Protein AF-A0A383CJ79-F1 (afdb_monomer_lite)

Radius of gyration: 27.08 Å; chains: 1; bounding box: 38×23×111 Å

pLDDT: mean 83.13, std 20.17, range [31.12, 98.5]

Sequence (147 aa):
MISIKNKIISYIFSGAFFFSPLPAVQDSFESDIQQLAIFEGALREMFEEMISLHQNTSRLNKKYISNIENDQIENLLFRFLILRQSLWEVIGKYRDYNTLTDDPEANMKAFVIGYYAALTLYKASGNLITINMRDDQLVDKLNESYF

Structure (mmCIF, N/CA/C/O backbone):
data_AF-A0A383CJ79-F1
#
_entry.id   AF-A0A383CJ79-F1
#
loop_
_atom_site.group_PDB
_atom_site.id
_atom_site.type_symbol
_atom_site.label_atom_id
_atom_site.label_alt_id
_atom_site.label_comp_id
_atom_site.label_asym_id
_atom_site.label_entity_id
_atom_site.label_seq_id
_atom_site.pdbx_PDB_ins_code
_atom_site.Cartn_x
_atom_site.Cartn_y
_atom_site.Cartn_z
_atom_site.occupancy
_atom_site.B_iso_or_equiv
_atom_site.auth_seq_id
_atom_site.auth_comp_id
_atom_site.auth_asym_id
_atom_site.auth_atom_id
_atom_site.pdbx_PDB_model_num
ATOM 1 N N . MET A 1 1 ? 8.113 -5.858 -82.729 1.00 34.94 1 MET A N 1
ATOM 2 C CA . MET A 1 1 ? 9.225 -6.790 -82.461 1.00 34.94 1 MET A CA 1
ATOM 3 C C . MET A 1 1 ? 10.036 -6.217 -81.296 1.00 34.94 1 MET A C 1
ATOM 5 O O . MET A 1 1 ? 10.685 -5.210 -81.508 1.00 34.94 1 MET A O 1
ATOM 9 N N . ILE A 1 2 ? 9.890 -6.811 -80.095 1.00 33.50 2 ILE A N 1
ATOM 10 C CA . ILE A 1 2 ? 10.800 -6.800 -78.913 1.00 33.50 2 ILE A CA 1
ATOM 11 C C . ILE A 1 2 ? 11.126 -5.402 -78.314 1.00 33.50 2 ILE A C 1
ATOM 13 O O . ILE A 1 2 ? 11.865 -4.631 -78.900 1.00 33.50 2 ILE A O 1
ATOM 17 N N . SER A 1 3 ? 10.489 -4.948 -77.225 1.00 31.12 3 SER A N 1
ATOM 18 C CA . SER A 1 3 ? 10.633 -5.344 -75.801 1.00 31.12 3 SER A CA 1
ATOM 19 C C . SER A 1 3 ? 11.831 -4.716 -75.056 1.00 31.12 3 SER A C 1
ATOM 21 O O . SER A 1 3 ? 12.972 -5.091 -75.287 1.00 31.12 3 SER A O 1
ATOM 23 N N . ILE A 1 4 ? 11.485 -3.846 -74.091 1.00 44.03 4 ILE A N 1
ATOM 24 C CA . ILE A 1 4 ? 12.042 -3.659 -72.731 1.00 44.03 4 ILE A CA 1
ATOM 25 C C . ILE A 1 4 ? 13.558 -3.425 -72.592 1.00 44.03 4 ILE A C 1
ATOM 27 O O . ILE A 1 4 ? 14.355 -4.342 -72.764 1.00 44.03 4 ILE A O 1
ATOM 31 N N . LYS A 1 5 ? 13.928 -2.267 -72.018 1.00 38.59 5 LYS A N 1
ATOM 32 C CA . LYS A 1 5 ? 14.855 -2.247 -70.870 1.00 38.59 5 LYS A CA 1
ATOM 33 C C . LYS A 1 5 ? 14.714 -0.997 -69.991 1.00 38.59 5 LYS A C 1
ATOM 35 O O . LYS A 1 5 ? 15.116 0.105 -70.343 1.00 38.59 5 LYS A O 1
ATOM 40 N N . ASN A 1 6 ? 14.143 -1.260 -68.820 1.00 43.53 6 ASN A N 1
ATOM 41 C CA . ASN A 1 6 ? 14.165 -0.510 -67.571 1.00 43.53 6 ASN A CA 1
ATOM 42 C C . ASN A 1 6 ? 15.472 0.245 -67.285 1.00 43.53 6 ASN A C 1
ATOM 44 O O . ASN A 1 6 ? 16.559 -0.323 -67.392 1.00 43.53 6 ASN A O 1
ATOM 48 N N . LYS A 1 7 ? 15.333 1.443 -66.709 1.00 37.94 7 LYS A N 1
ATOM 49 C CA . LYS A 1 7 ? 16.224 1.935 -65.648 1.00 37.94 7 LYS A CA 1
ATOM 50 C C . LYS A 1 7 ? 15.436 2.860 -64.715 1.00 37.94 7 LYS A C 1
ATOM 52 O O . LYS A 1 7 ? 15.478 4.078 -64.827 1.00 37.94 7 LYS A O 1
ATOM 57 N N . ILE A 1 8 ? 14.671 2.244 -63.813 1.00 41.47 8 ILE A N 1
ATOM 58 C CA . ILE A 1 8 ? 14.137 2.910 -62.622 1.00 41.47 8 ILE A CA 1
ATOM 59 C C . ILE A 1 8 ? 15.346 3.191 -61.731 1.00 41.47 8 ILE A C 1
ATOM 61 O O . ILE A 1 8 ? 15.979 2.263 -61.226 1.00 41.47 8 ILE A O 1
ATOM 65 N N . ILE A 1 9 ? 15.717 4.463 -61.602 1.00 42.34 9 ILE A N 1
ATOM 66 C CA . ILE A 1 9 ? 16.729 4.892 -60.643 1.00 42.34 9 ILE A CA 1
ATOM 67 C C . ILE A 1 9 ? 16.058 4.879 -59.270 1.00 42.34 9 ILE A C 1
ATOM 69 O O . ILE A 1 9 ? 15.232 5.726 -58.942 1.00 42.34 9 ILE A O 1
ATOM 73 N N . SER A 1 10 ? 16.395 3.843 -58.510 1.00 35.53 10 SER A N 1
ATOM 74 C CA . SER A 1 10 ? 16.107 3.693 -57.091 1.00 35.53 10 SER A CA 1
ATOM 75 C C . SER A 1 10 ? 16.795 4.810 -56.306 1.00 35.53 10 SER A C 1
ATOM 77 O O . SER A 1 10 ? 18.003 4.751 -56.089 1.00 35.53 10 SER A O 1
ATOM 79 N N . TYR A 1 11 ? 16.029 5.796 -55.844 1.00 40.75 11 TYR A N 1
ATOM 80 C CA . TYR A 1 11 ? 16.427 6.641 -54.722 1.00 40.75 11 TYR A CA 1
ATOM 81 C C . TYR A 1 11 ? 15.664 6.178 -53.481 1.00 40.75 11 TYR A C 1
ATOM 83 O O . TYR A 1 11 ? 14.615 6.713 -53.134 1.00 40.75 11 TYR A O 1
ATOM 91 N N . ILE A 1 12 ? 16.203 5.154 -52.816 1.00 40.78 12 ILE A N 1
ATOM 92 C CA . ILE A 1 12 ? 15.903 4.898 -51.407 1.00 40.78 12 ILE A CA 1
ATOM 93 C C . ILE A 1 12 ? 16.652 5.987 -50.641 1.00 40.78 12 ILE A C 1
ATOM 95 O O . ILE A 1 12 ? 17.847 5.869 -50.375 1.00 40.78 12 ILE A O 1
ATOM 99 N N . PHE A 1 13 ? 15.969 7.091 -50.349 1.00 36.75 13 PHE A N 1
ATOM 100 C CA . PHE A 1 13 ? 16.431 8.012 -49.323 1.00 36.75 13 PHE A CA 1
ATOM 101 C C . PHE A 1 13 ? 16.126 7.349 -47.979 1.00 36.75 13 PHE A C 1
ATOM 103 O O . PHE A 1 13 ? 15.017 7.435 -47.455 1.00 36.75 13 PHE A O 1
ATOM 110 N N . SER A 1 14 ? 17.119 6.625 -47.462 1.00 40.06 14 SER A N 1
ATOM 111 C CA . SER A 1 14 ? 17.182 6.185 -46.073 1.00 40.06 14 SER A CA 1
ATOM 112 C C . SER A 1 14 ? 17.227 7.417 -45.171 1.00 40.06 14 SER A C 1
ATOM 114 O O . SER A 1 14 ? 18.293 7.889 -44.784 1.00 40.06 14 SER A O 1
ATOM 116 N N . GLY A 1 15 ? 16.058 7.964 -44.852 1.00 36.50 15 GLY A N 1
ATOM 117 C CA . GLY A 1 15 ? 15.887 8.810 -43.685 1.00 36.50 15 GLY A CA 1
ATOM 118 C C . GLY A 1 15 ? 15.883 7.904 -42.465 1.00 36.50 15 GLY A C 1
ATOM 119 O O . GLY A 1 15 ? 14.841 7.367 -42.102 1.00 36.50 15 GLY A O 1
ATOM 120 N N . ALA A 1 16 ? 17.054 7.692 -41.865 1.00 41.56 16 ALA A N 1
ATOM 121 C CA . ALA A 1 16 ? 17.140 7.160 -40.517 1.00 41.56 16 ALA A CA 1
ATOM 122 C C . ALA A 1 16 ? 16.419 8.148 -39.590 1.00 41.56 16 ALA A C 1
ATOM 124 O O . ALA A 1 16 ? 16.984 9.157 -39.172 1.00 41.56 16 ALA A O 1
ATOM 125 N N . PHE A 1 17 ? 15.147 7.878 -39.302 1.00 37.00 17 PHE A N 1
ATOM 126 C CA . PHE A 1 17 ? 14.497 8.419 -38.123 1.00 37.00 17 PHE A CA 1
ATOM 127 C C . PHE A 1 17 ? 15.195 7.788 -36.918 1.00 37.00 17 PHE A C 1
ATOM 129 O O . PHE A 1 17 ? 14.789 6.743 -36.419 1.00 37.00 17 PHE A O 1
ATOM 136 N N . PHE A 1 18 ? 16.271 8.422 -36.458 1.00 37.41 18 PHE A N 1
ATOM 137 C CA . PHE A 1 18 ? 16.700 8.287 -35.075 1.00 37.41 18 PHE A CA 1
ATOM 138 C C . PHE A 1 18 ? 15.627 8.960 -34.211 1.00 37.41 18 PHE A C 1
ATOM 140 O O . PHE A 1 18 ? 15.778 10.098 -33.777 1.00 37.41 18 PHE A O 1
ATOM 147 N N . PHE A 1 19 ? 14.502 8.275 -34.003 1.00 40.69 19 PHE A N 1
ATOM 148 C CA . PHE A 1 19 ? 13.704 8.509 -32.811 1.00 40.69 19 PHE A CA 1
ATOM 149 C C . PHE A 1 19 ? 14.549 7.985 -31.658 1.00 40.69 19 PHE A C 1
ATOM 151 O O . PHE A 1 19 ? 14.667 6.781 -31.478 1.00 40.69 19 PHE A O 1
ATOM 158 N N . SER A 1 20 ? 15.196 8.872 -30.915 1.00 41.31 20 SER A N 1
ATOM 159 C CA . SER A 1 20 ? 15.652 8.562 -29.566 1.00 41.31 20 SER A CA 1
ATOM 160 C C . SER A 1 20 ? 14.434 8.667 -28.639 1.00 41.31 20 SER A C 1
ATOM 162 O O . SER A 1 20 ? 14.007 9.784 -28.347 1.00 41.31 20 SER A O 1
ATOM 164 N N . PRO A 1 21 ? 13.846 7.564 -28.133 1.00 45.12 21 PRO A N 1
ATOM 165 C CA . PRO A 1 21 ? 12.730 7.639 -27.194 1.00 45.12 21 PRO A CA 1
ATOM 166 C C . PRO A 1 21 ? 13.237 7.746 -25.743 1.00 45.12 21 PRO A C 1
ATOM 168 O O . PRO A 1 21 ? 12.603 7.256 -24.816 1.00 45.12 21 PRO A O 1
ATOM 171 N N . LEU A 1 22 ? 14.409 8.348 -25.529 1.00 48.66 22 LEU A N 1
ATOM 172 C CA . LEU A 1 22 ? 15.131 8.267 -24.258 1.00 48.66 22 LEU A CA 1
ATOM 173 C C . LEU A 1 22 ? 14.695 9.261 -23.162 1.00 48.66 22 LEU A C 1
ATOM 175 O O . LEU A 1 22 ? 14.726 8.852 -22.004 1.00 48.66 22 LEU A O 1
ATOM 179 N N . PRO A 1 23 ? 14.252 10.511 -23.428 1.00 51.75 23 PRO A N 1
ATOM 180 C CA . PRO A 1 23 ? 13.942 11.421 -22.321 1.00 51.75 23 PRO A CA 1
ATOM 181 C C . PRO A 1 23 ? 12.627 11.066 -21.604 1.00 51.75 23 PRO A C 1
ATOM 183 O O . PRO A 1 23 ? 12.577 11.061 -20.381 1.00 51.75 23 PRO A O 1
ATOM 186 N N . ALA A 1 24 ? 11.580 10.676 -22.340 1.00 57.19 24 ALA A N 1
ATOM 187 C CA . ALA A 1 24 ? 10.249 10.468 -21.758 1.00 57.19 24 ALA A CA 1
ATOM 188 C C . ALA A 1 24 ? 10.156 9.248 -20.817 1.00 57.19 24 ALA A C 1
ATOM 190 O O . ALA A 1 24 ? 9.431 9.288 -19.825 1.00 57.19 24 ALA A O 1
ATOM 191 N N . VAL A 1 25 ? 10.886 8.163 -21.110 1.00 59.03 25 VAL A N 1
ATOM 192 C CA . VAL A 1 25 ? 10.912 6.957 -20.259 1.00 59.03 25 VAL A CA 1
ATOM 193 C C . VAL A 1 25 ? 11.786 7.182 -19.021 1.00 59.03 25 VAL A C 1
ATOM 195 O O . VAL A 1 25 ? 11.408 6.784 -17.921 1.00 59.03 25 VAL A O 1
ATOM 198 N N . GLN A 1 26 ? 12.920 7.872 -19.175 1.00 60.16 26 GLN A N 1
ATOM 199 C CA . GLN A 1 26 ? 13.838 8.149 -18.071 1.00 60.16 26 GLN A CA 1
ATOM 200 C C . GLN A 1 26 ? 13.225 9.115 -17.040 1.00 60.16 26 GLN A C 1
ATOM 202 O O . GLN A 1 26 ? 13.329 8.857 -15.841 1.00 60.16 26 GLN A O 1
ATOM 207 N N . ASP A 1 27 ? 12.524 10.162 -17.492 1.00 67.50 27 ASP A N 1
ATOM 208 C CA . ASP A 1 27 ? 11.792 11.085 -16.609 1.00 67.50 27 ASP A CA 1
ATOM 209 C C . ASP A 1 27 ? 10.645 10.375 -15.865 1.00 67.50 27 ASP A C 1
ATOM 211 O O . ASP A 1 27 ? 10.346 10.690 -14.710 1.00 67.50 27 ASP A O 1
ATOM 215 N N . SER A 1 28 ? 10.032 9.362 -16.492 1.00 81.19 28 SER A N 1
ATOM 216 C CA . SER A 1 28 ? 9.010 8.535 -15.845 1.00 81.19 28 SER A CA 1
ATOM 217 C C . SER A 1 28 ? 9.579 7.700 -14.697 1.00 81.19 28 SER A C 1
ATOM 219 O O . SER A 1 28 ? 8.923 7.585 -13.666 1.00 81.19 28 SER A O 1
ATOM 221 N N . PHE A 1 29 ? 10.767 7.108 -14.853 1.00 92.44 29 PHE A N 1
ATOM 222 C CA . PHE A 1 29 ? 11.347 6.237 -13.823 1.00 92.44 29 PHE A CA 1
ATOM 223 C C . PHE A 1 29 ? 11.629 6.992 -12.526 1.00 92.44 29 PHE A C 1
ATOM 225 O O . PHE A 1 29 ? 11.270 6.515 -11.453 1.00 92.44 29 PHE A O 1
ATOM 232 N N . GLU A 1 30 ? 12.225 8.181 -12.619 1.00 92.88 30 GLU A N 1
ATOM 233 C CA . GLU A 1 30 ? 12.520 9.007 -11.445 1.00 92.88 30 GLU A CA 1
ATOM 234 C C . GLU A 1 30 ? 11.235 9.410 -10.709 1.00 92.88 30 GLU A C 1
ATOM 236 O O . GLU A 1 30 ? 11.150 9.299 -9.485 1.00 92.88 30 GLU A O 1
ATOM 241 N N . SER A 1 31 ? 10.198 9.808 -11.454 1.00 92.06 31 SER A N 1
ATOM 242 C CA . SER A 1 31 ? 8.904 10.151 -10.862 1.00 92.06 31 SER A CA 1
ATOM 243 C C . SER A 1 31 ? 8.271 8.964 -10.131 1.00 92.06 31 SER A C 1
ATOM 245 O O . SER A 1 31 ? 7.793 9.124 -9.008 1.00 92.06 31 SER A O 1
ATOM 247 N N . ASP A 1 32 ? 8.308 7.767 -10.719 1.00 94.62 32 ASP A N 1
ATOM 248 C CA . ASP A 1 32 ? 7.738 6.572 -10.090 1.00 94.62 32 ASP A CA 1
ATOM 249 C C . ASP A 1 32 ? 8.533 6.142 -8.847 1.00 94.62 32 ASP A C 1
ATOM 251 O O . ASP A 1 32 ? 7.942 5.717 -7.854 1.00 94.62 32 ASP A O 1
ATOM 255 N N . ILE A 1 33 ? 9.862 6.296 -8.854 1.00 95.94 33 ILE A N 1
ATOM 256 C CA . ILE A 1 33 ? 10.709 6.045 -7.677 1.00 95.94 33 ILE A CA 1
ATOM 257 C C . ILE A 1 33 ? 10.332 6.996 -6.533 1.00 95.94 33 ILE A C 1
ATOM 259 O O . ILE A 1 33 ? 10.167 6.560 -5.391 1.00 95.94 33 ILE A O 1
ATOM 263 N N . GLN A 1 34 ? 10.143 8.284 -6.828 1.00 95.94 34 GLN A N 1
ATOM 264 C CA . GLN A 1 34 ? 9.716 9.269 -5.832 1.00 95.94 34 GLN A CA 1
ATOM 265 C C . GLN A 1 34 ? 8.315 8.960 -5.291 1.00 95.94 34 GLN A C 1
ATOM 267 O O . GLN A 1 34 ? 8.094 9.032 -4.081 1.00 95.94 34 GLN A O 1
ATOM 272 N N . GLN A 1 35 ? 7.380 8.557 -6.156 1.00 95.25 35 GLN A N 1
ATOM 273 C CA . GLN A 1 35 ? 6.047 8.125 -5.729 1.00 95.25 35 GLN A CA 1
ATOM 274 C C . GLN A 1 35 ? 6.110 6.903 -4.808 1.00 95.25 35 GLN A C 1
ATOM 276 O O . GLN A 1 35 ? 5.454 6.892 -3.769 1.00 95.25 35 GLN A O 1
ATOM 281 N N . LEU A 1 36 ? 6.940 5.907 -5.127 1.00 97.62 36 LEU A N 1
ATOM 282 C CA . LEU A 1 36 ? 7.122 4.728 -4.277 1.00 97.62 36 LEU A CA 1
ATOM 283 C C . LEU A 1 36 ? 7.670 5.090 -2.893 1.00 97.62 36 LEU A C 1
ATOM 285 O O . LEU A 1 36 ? 7.197 4.543 -1.896 1.00 97.62 36 LEU A O 1
ATOM 289 N N . ALA A 1 37 ? 8.602 6.042 -2.813 1.00 97.25 37 ALA A N 1
ATOM 290 C CA . ALA A 1 37 ? 9.100 6.545 -1.535 1.00 97.25 37 ALA A CA 1
ATOM 291 C C . ALA A 1 37 ? 7.993 7.234 -0.712 1.00 97.25 37 ALA A C 1
ATOM 293 O O . ALA A 1 37 ? 7.902 7.030 0.500 1.00 97.25 37 ALA A O 1
ATOM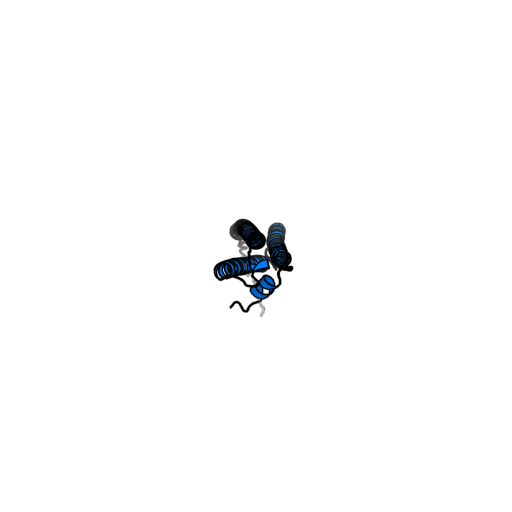 294 N N . ILE A 1 38 ? 7.115 8.006 -1.365 1.00 97.06 38 ILE A N 1
ATOM 295 C CA . ILE A 1 38 ? 5.945 8.625 -0.721 1.00 97.06 38 ILE A CA 1
ATOM 296 C C . ILE A 1 38 ? 4.981 7.548 -0.209 1.00 97.06 38 ILE A C 1
ATOM 298 O O . ILE A 1 38 ? 4.532 7.623 0.935 1.00 97.06 38 ILE A O 1
ATOM 302 N N . PHE A 1 39 ? 4.684 6.528 -1.021 1.00 97.50 39 PHE A N 1
ATOM 303 C CA . PHE A 1 39 ? 3.789 5.438 -0.627 1.00 97.50 39 PHE A CA 1
ATOM 304 C C . PHE A 1 39 ? 4.338 4.657 0.565 1.00 97.50 39 PHE A C 1
ATOM 306 O O . PHE A 1 39 ? 3.593 4.367 1.499 1.00 97.50 39 PHE A O 1
ATOM 313 N N . GLU A 1 40 ? 5.634 4.346 0.570 1.00 97.31 40 GLU A N 1
ATOM 314 C CA . GLU A 1 40 ? 6.279 3.674 1.697 1.00 97.31 40 GLU A CA 1
ATOM 315 C C . GLU A 1 40 ? 6.202 4.513 2.981 1.00 97.31 40 GLU A C 1
ATOM 317 O O . GLU A 1 40 ? 5.866 3.980 4.042 1.00 97.31 40 GLU A O 1
ATOM 322 N N . GLY A 1 41 ? 6.463 5.821 2.887 1.00 97.44 41 GLY A N 1
ATOM 323 C CA . GLY A 1 41 ? 6.332 6.746 4.013 1.00 97.44 41 GLY A CA 1
ATOM 324 C C . GLY A 1 41 ? 4.914 6.762 4.586 1.00 97.44 41 GLY A C 1
ATOM 325 O O . GLY A 1 41 ? 4.734 6.532 5.781 1.00 97.44 41 GLY A O 1
ATOM 326 N N . ALA A 1 42 ? 3.911 6.930 3.723 1.00 97.44 42 ALA A N 1
ATOM 327 C CA . ALA A 1 42 ? 2.505 6.956 4.119 1.00 97.44 42 ALA A CA 1
ATOM 328 C C . ALA A 1 42 ? 2.036 5.624 4.731 1.00 97.44 42 ALA A C 1
ATOM 330 O O . ALA A 1 42 ? 1.285 5.617 5.709 1.00 97.44 42 ALA A O 1
ATOM 331 N N . LEU A 1 43 ? 2.493 4.488 4.188 1.00 97.69 43 LEU A N 1
ATOM 332 C CA . LEU A 1 43 ? 2.226 3.164 4.751 1.00 97.69 43 LEU A CA 1
ATOM 333 C C . LEU A 1 43 ? 2.842 3.011 6.142 1.00 97.69 43 LEU A C 1
ATOM 335 O O . LEU A 1 43 ? 2.189 2.489 7.042 1.00 97.69 43 LEU A O 1
ATOM 339 N N . ARG A 1 44 ? 4.087 3.461 6.334 1.00 96.75 44 ARG A N 1
ATOM 340 C CA . ARG A 1 44 ? 4.758 3.409 7.639 1.00 96.75 44 ARG A CA 1
ATOM 341 C C . ARG A 1 44 ? 3.992 4.211 8.687 1.00 96.75 44 ARG A C 1
ATOM 343 O O . ARG A 1 44 ? 3.661 3.648 9.725 1.00 96.75 44 ARG A O 1
ATOM 350 N N . GLU A 1 45 ? 3.668 5.469 8.394 1.00 96.50 45 GLU A N 1
ATOM 351 C CA . GLU A 1 45 ? 2.899 6.339 9.298 1.00 96.50 45 GLU A CA 1
ATOM 352 C C . GLU A 1 45 ? 1.545 5.713 9.655 1.00 96.50 45 GLU A C 1
ATOM 354 O O . GLU A 1 45 ? 1.176 5.618 10.823 1.00 96.50 45 GLU A O 1
ATOM 359 N N . MET A 1 46 ? 0.845 5.166 8.657 1.00 95.75 46 MET A N 1
ATOM 360 C CA . MET A 1 46 ? -0.423 4.467 8.862 1.00 95.75 46 MET A CA 1
ATOM 361 C C . MET A 1 46 ? -0.295 3.257 9.797 1.00 95.75 46 MET A C 1
ATOM 363 O O . MET A 1 46 ? -1.151 3.048 10.656 1.00 95.75 46 MET A O 1
ATOM 367 N N . PHE A 1 47 ? 0.754 2.442 9.654 1.00 94.69 47 PHE A N 1
ATOM 368 C CA . PHE A 1 47 ? 0.957 1.297 10.544 1.00 94.69 47 PHE A CA 1
ATOM 369 C C . PHE A 1 47 ? 1.359 1.720 11.958 1.00 94.69 47 PHE A C 1
ATOM 371 O O . PHE A 1 47 ? 0.936 1.077 12.917 1.00 94.69 47 PHE A O 1
ATOM 378 N N . GLU A 1 48 ? 2.119 2.803 12.114 1.00 94.62 48 GLU A N 1
ATOM 379 C CA . GLU A 1 48 ? 2.426 3.378 13.427 1.00 94.62 48 GLU A CA 1
ATOM 380 C C . GLU A 1 48 ? 1.154 3.874 14.133 1.00 94.62 48 GLU A C 1
ATOM 382 O O . GLU A 1 48 ? 0.931 3.559 15.305 1.00 94.62 48 GLU A O 1
ATOM 387 N N . GLU A 1 49 ? 0.268 4.564 13.409 1.00 93.75 49 GLU A N 1
ATOM 388 C CA . GLU A 1 49 ? -1.049 4.972 13.911 1.00 93.75 49 GLU A CA 1
ATOM 389 C C . GLU A 1 49 ? -1.906 3.763 14.314 1.00 93.75 49 GLU A C 1
ATOM 391 O O . GLU A 1 49 ? -2.495 3.748 15.397 1.00 93.75 49 GLU A O 1
ATOM 396 N N . MET A 1 50 ? -1.936 2.715 13.487 1.00 91.25 50 MET A N 1
ATOM 397 C CA . MET A 1 50 ? -2.685 1.487 13.767 1.00 91.25 50 MET A CA 1
ATOM 398 C C . MET A 1 50 ? -2.184 0.772 15.029 1.00 91.25 50 MET A C 1
ATOM 400 O O . MET A 1 50 ? -2.983 0.342 15.862 1.00 91.25 50 MET A O 1
ATOM 404 N N . ILE A 1 51 ? -0.863 0.687 15.208 1.00 91.38 51 ILE A N 1
ATOM 405 C CA . ILE A 1 51 ? -0.249 0.130 16.421 1.00 91.38 51 ILE A CA 1
ATOM 406 C C . ILE A 1 51 ? -0.620 0.979 17.644 1.00 91.38 51 ILE A C 1
ATOM 408 O O . ILE A 1 51 ? -0.982 0.426 18.684 1.00 91.38 51 ILE A O 1
ATOM 412 N N . SER A 1 52 ? -0.583 2.308 17.524 1.00 90.62 52 SER A N 1
ATOM 413 C CA . SER A 1 52 ? -0.960 3.224 18.607 1.00 90.62 52 SER A CA 1
ATOM 414 C C . SER A 1 52 ? -2.426 3.062 19.021 1.00 90.62 52 SER A C 1
ATOM 416 O O . SER A 1 52 ? -2.724 3.002 20.217 1.00 90.62 52 SER A O 1
ATOM 418 N N . LEU A 1 53 ? -3.345 2.909 18.059 1.00 87.12 53 LEU A N 1
ATOM 419 C CA . LEU A 1 53 ? -4.749 2.596 18.349 1.00 87.12 53 LEU A CA 1
ATOM 420 C C . LEU A 1 53 ? -4.884 1.287 19.125 1.00 87.12 53 LEU A C 1
ATOM 422 O O . LEU A 1 53 ? -5.690 1.199 20.047 1.00 87.12 53 LEU A O 1
ATOM 426 N N . HIS A 1 54 ? -4.085 0.278 18.781 1.00 83.69 54 HIS A N 1
ATOM 427 C CA . HIS A 1 54 ? -4.113 -1.012 19.458 1.00 83.69 54 HIS A CA 1
ATOM 428 C C . HIS A 1 54 ? -3.587 -0.933 20.901 1.00 83.69 54 HIS A C 1
ATOM 430 O O . HIS A 1 54 ? -4.142 -1.552 21.803 1.00 83.69 54 HIS A O 1
ATOM 436 N N . GLN A 1 55 ? -2.544 -0.137 21.145 1.00 84.12 55 GLN A N 1
ATOM 437 C CA . GLN A 1 55 ? -1.958 0.033 22.480 1.00 84.12 55 GLN A CA 1
ATOM 438 C C . GLN A 1 55 ? -2.834 0.871 23.418 1.00 84.12 55 GLN A C 1
ATOM 440 O O . GLN A 1 55 ? -2.843 0.635 24.624 1.00 84.12 55 GLN A O 1
ATOM 445 N N . ASN A 1 56 ? -3.574 1.836 22.870 1.00 80.81 56 ASN A N 1
ATOM 446 C CA . ASN A 1 56 ? -4.343 2.809 23.648 1.00 80.81 56 ASN A CA 1
ATOM 447 C C . ASN A 1 56 ? -5.852 2.524 23.671 1.00 80.81 56 ASN A C 1
ATOM 449 O O . ASN A 1 56 ? -6.636 3.350 24.146 1.00 80.81 56 ASN A O 1
ATOM 453 N N . THR A 1 57 ? -6.285 1.368 23.163 1.00 80.00 57 THR A N 1
ATOM 454 C CA . THR A 1 57 ? -7.710 1.051 23.106 1.00 80.00 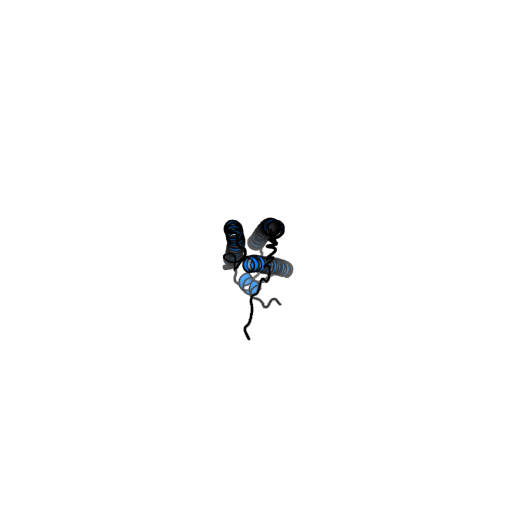57 THR A CA 1
ATOM 455 C C . THR A 1 57 ? -8.274 0.628 24.462 1.00 80.00 57 THR A C 1
ATOM 457 O O . THR A 1 57 ? -7.681 -0.129 25.228 1.00 80.00 57 THR A O 1
ATOM 460 N N . SER A 1 58 ? -9.502 1.074 24.730 1.00 76.88 58 SER A N 1
ATOM 461 C CA . SER A 1 58 ? -10.319 0.564 25.835 1.00 76.88 58 SER A CA 1
ATOM 462 C C . SER A 1 58 ? -11.290 -0.544 25.402 1.00 76.88 58 SER A C 1
ATOM 464 O O . SER A 1 58 ? -11.954 -1.128 26.265 1.00 76.88 58 SER A O 1
ATOM 466 N N . ARG A 1 59 ? -11.368 -0.863 24.097 1.00 80.12 59 ARG A N 1
ATOM 467 C CA . ARG A 1 59 ? -12.320 -1.834 23.524 1.00 80.12 59 ARG A CA 1
ATOM 468 C C . ARG A 1 59 ? -12.104 -3.248 24.047 1.00 80.12 59 ARG A C 1
ATOM 470 O O . ARG A 1 59 ? -13.079 -3.925 24.352 1.00 80.12 59 ARG A O 1
ATOM 477 N N . LEU A 1 60 ? -10.848 -3.634 24.299 1.00 74.75 60 LEU A N 1
ATOM 478 C CA . LEU A 1 60 ? -10.501 -4.942 24.874 1.00 74.75 60 LEU A CA 1
ATOM 479 C C . LEU A 1 60 ? -11.189 -5.186 26.229 1.00 74.75 60 LEU A C 1
ATOM 481 O O . LEU A 1 60 ? -11.531 -6.317 26.559 1.00 74.75 60 LEU A O 1
ATOM 485 N N . ASN A 1 61 ? -11.463 -4.117 26.985 1.00 77.25 61 ASN A N 1
ATOM 486 C CA . ASN A 1 61 ? -12.192 -4.190 28.252 1.00 77.25 61 ASN A CA 1
ATOM 487 C C . ASN A 1 61 ? -13.702 -3.957 28.083 1.00 77.25 61 ASN A C 1
ATOM 489 O O . ASN A 1 61 ? -14.509 -4.557 28.790 1.00 77.25 61 ASN A O 1
ATOM 493 N N . LYS A 1 62 ? -14.096 -3.069 27.163 1.00 77.06 62 LYS A N 1
ATOM 494 C CA . LYS A 1 62 ? -15.491 -2.638 26.965 1.00 77.06 62 LYS A CA 1
ATOM 495 C C . LYS A 1 62 ? -16.318 -3.577 26.085 1.00 77.06 62 LYS A C 1
ATOM 497 O O . LYS A 1 62 ? -17.542 -3.520 26.145 1.00 77.06 62 LYS A O 1
ATOM 502 N N . LYS A 1 63 ? -15.666 -4.431 25.292 1.00 81.19 63 LYS A N 1
ATOM 503 C CA . LYS A 1 63 ? -16.266 -5.327 24.290 1.00 81.19 63 LYS A CA 1
ATOM 504 C C . LYS A 1 63 ? -17.057 -4.620 23.182 1.00 81.19 63 LYS A C 1
ATOM 506 O O . LYS A 1 63 ? -17.836 -5.278 22.498 1.00 81.19 63 LYS A O 1
ATOM 511 N N . TYR A 1 64 ? -16.855 -3.324 22.966 1.00 84.31 64 TYR A N 1
ATOM 512 C CA . TYR A 1 64 ? -17.406 -2.599 21.820 1.00 84.31 64 TYR A CA 1
ATOM 513 C C . TYR A 1 64 ? -16.398 -1.572 21.300 1.00 84.31 64 TYR A C 1
ATOM 515 O O . TYR A 1 64 ? -15.590 -1.050 22.074 1.00 84.31 64 TYR A O 1
ATOM 523 N N . ILE A 1 65 ? -16.491 -1.265 20.005 1.00 88.19 65 ILE A N 1
ATOM 524 C CA . ILE A 1 65 ? -15.741 -0.194 19.339 1.00 88.19 65 ILE A CA 1
ATOM 525 C C . ILE A 1 65 ? -16.516 1.114 19.517 1.00 88.19 65 ILE A C 1
ATOM 527 O O . ILE A 1 65 ? -17.718 1.174 19.261 1.00 88.19 65 ILE A O 1
ATOM 531 N N . SER A 1 66 ? -15.850 2.160 20.005 1.00 89.44 66 SER A N 1
ATOM 532 C CA . SER A 1 66 ? -16.479 3.484 20.132 1.00 89.44 66 SER A CA 1
ATOM 533 C C . SER A 1 66 ? -16.582 4.186 18.775 1.00 89.44 66 SER A C 1
ATOM 535 O O . SER A 1 66 ? -15.764 3.925 17.905 1.00 89.44 66 SER A O 1
ATOM 537 N N . ASN A 1 67 ? -17.506 5.137 18.602 1.00 90.25 67 ASN A N 1
ATOM 538 C CA . ASN A 1 67 ? -17.634 5.874 17.332 1.00 90.25 67 ASN A CA 1
ATOM 539 C C . ASN A 1 67 ? -16.328 6.572 16.909 1.00 90.25 67 ASN A C 1
ATOM 541 O O . ASN A 1 67 ? -15.959 6.532 15.747 1.00 90.25 67 ASN A O 1
ATOM 545 N N . ILE A 1 68 ? -15.591 7.157 17.859 1.00 90.69 68 ILE A N 1
ATOM 546 C CA . ILE A 1 68 ? -14.304 7.812 17.565 1.00 90.69 68 ILE A CA 1
ATOM 547 C C . ILE A 1 68 ? -13.300 6.795 17.015 1.00 90.69 68 ILE A C 1
ATOM 549 O O . ILE A 1 68 ? -12.601 7.051 16.042 1.00 90.69 68 ILE A O 1
ATOM 553 N N . GLU A 1 69 ? -13.238 5.629 17.646 1.00 90.06 69 GLU A N 1
ATOM 554 C CA . GLU A 1 69 ? -12.336 4.553 17.250 1.00 90.06 69 GLU A CA 1
ATOM 555 C C . GLU A 1 69 ? -12.758 3.908 15.927 1.00 90.06 69 GLU A C 1
ATOM 557 O O . GLU A 1 69 ? -11.907 3.567 15.112 1.00 90.06 69 GLU A O 1
ATOM 562 N N . ASN A 1 70 ? -14.065 3.800 15.688 1.00 91.38 70 ASN A N 1
ATOM 563 C CA . ASN A 1 70 ? -14.644 3.377 14.422 1.00 91.38 70 ASN A CA 1
ATOM 564 C C . ASN A 1 70 ? -14.141 4.259 13.275 1.00 91.38 70 ASN A C 1
ATOM 566 O O . ASN A 1 70 ? -13.566 3.748 12.318 1.00 91.38 70 ASN A O 1
ATOM 570 N N . ASP A 1 71 ? -14.284 5.577 13.417 1.00 92.38 71 ASP A N 1
ATOM 571 C CA . ASP A 1 71 ? -13.861 6.546 12.404 1.00 92.38 71 ASP A CA 1
ATOM 572 C C . ASP A 1 71 ? -12.348 6.468 12.145 1.00 92.38 71 ASP A C 1
ATOM 574 O O . ASP A 1 71 ? -11.892 6.565 11.005 1.00 92.38 71 ASP A O 1
ATOM 578 N N . GLN A 1 72 ? -11.553 6.247 13.196 1.00 92.75 72 GLN A N 1
ATOM 579 C CA . GLN A 1 72 ? -10.105 6.069 13.082 1.00 92.75 72 GLN A CA 1
ATOM 580 C C . GLN A 1 72 ? -9.737 4.788 12.319 1.00 92.75 72 GLN A C 1
ATOM 582 O O . GLN A 1 72 ? -8.879 4.826 11.436 1.00 92.75 72 GLN A O 1
ATOM 587 N N . ILE A 1 73 ? -10.391 3.665 12.630 1.00 92.00 73 ILE A N 1
ATOM 588 C CA . ILE A 1 73 ? -10.174 2.383 11.946 1.00 92.00 73 ILE A CA 1
ATOM 589 C C . ILE A 1 73 ? -10.556 2.497 10.467 1.00 92.00 73 ILE A C 1
ATOM 591 O O . ILE A 1 73 ? -9.781 2.090 9.600 1.00 92.00 73 ILE A O 1
ATOM 595 N N . GLU A 1 74 ? -11.716 3.083 10.169 1.00 92.69 74 GLU A N 1
ATOM 596 C CA . GLU A 1 74 ? -12.190 3.271 8.796 1.00 92.69 74 GLU A CA 1
ATOM 597 C C . GLU A 1 74 ? -11.265 4.191 7.996 1.00 92.69 74 GLU A C 1
ATOM 599 O O . GLU A 1 74 ? -10.940 3.888 6.8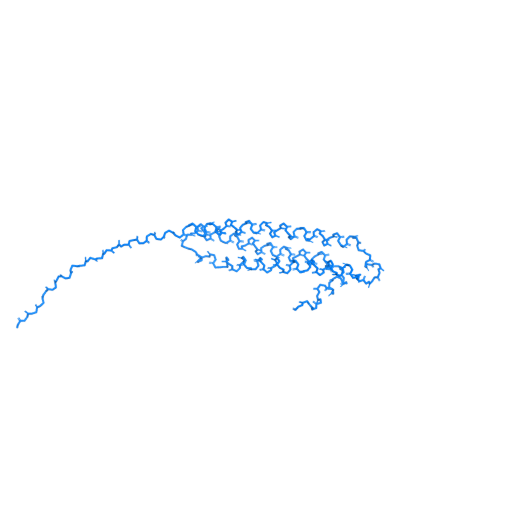48 1.00 92.69 74 GLU A O 1
ATOM 604 N N . ASN A 1 75 ? -10.764 5.272 8.603 1.00 93.50 75 ASN A N 1
ATOM 605 C CA . ASN A 1 75 ? -9.804 6.162 7.956 1.00 93.50 75 ASN A CA 1
ATOM 606 C C . ASN A 1 75 ? -8.500 5.435 7.583 1.00 93.50 75 ASN A C 1
ATOM 608 O O . ASN A 1 75 ? -8.008 5.579 6.459 1.00 93.50 75 ASN A O 1
ATOM 612 N N . LEU A 1 76 ? -7.959 4.622 8.497 1.00 94.44 76 LEU A N 1
ATOM 613 C CA . LEU A 1 76 ? -6.757 3.827 8.238 1.00 94.44 76 LEU A CA 1
ATOM 614 C C . LEU A 1 76 ? -6.992 2.786 7.142 1.00 94.44 76 LEU A C 1
ATOM 616 O O . LEU A 1 76 ? -6.158 2.647 6.246 1.00 94.44 76 LEU A O 1
ATOM 620 N N . LEU A 1 77 ? -8.132 2.088 7.173 1.00 93.56 77 LEU A N 1
ATOM 621 C CA . LEU A 1 77 ? -8.492 1.132 6.128 1.00 93.56 77 LEU A CA 1
ATOM 622 C C . LEU A 1 77 ? -8.618 1.830 4.770 1.00 93.56 77 LEU A C 1
ATOM 624 O O . LEU A 1 77 ? -8.043 1.370 3.786 1.00 93.56 77 LEU A O 1
ATOM 628 N N . PHE A 1 78 ? -9.302 2.969 4.711 1.00 93.94 78 PHE A N 1
ATOM 629 C CA . PHE A 1 78 ? -9.461 3.744 3.484 1.00 93.94 78 PHE A CA 1
ATOM 630 C C . PHE A 1 78 ? -8.112 4.175 2.890 1.00 93.94 78 PHE A C 1
ATOM 632 O O . PHE A 1 78 ? -7.853 3.952 1.705 1.00 93.94 78 PHE A O 1
ATOM 639 N N . ARG A 1 79 ? -7.210 4.715 3.719 1.00 95.44 79 ARG A N 1
ATOM 640 C CA . ARG A 1 79 ? -5.839 5.061 3.308 1.00 95.44 79 ARG A CA 1
ATOM 641 C C . ARG A 1 79 ? -5.078 3.850 2.780 1.00 95.44 79 ARG A C 1
ATOM 643 O O . ARG A 1 79 ? -4.443 3.948 1.730 1.00 95.44 79 ARG A O 1
ATOM 650 N N . PHE A 1 80 ? -5.167 2.707 3.464 1.00 95.88 80 PHE A N 1
ATOM 651 C CA . PHE A 1 80 ? -4.549 1.468 2.997 1.00 95.88 80 PHE A CA 1
ATOM 652 C C . PHE A 1 80 ? -5.079 1.055 1.622 1.00 95.88 80 PHE A C 1
ATOM 654 O O . PHE A 1 80 ? -4.292 0.696 0.751 1.00 95.88 80 PHE A O 1
ATOM 661 N N . LEU A 1 81 ? -6.396 1.115 1.406 1.00 94.94 81 LEU A N 1
ATOM 662 C CA . LEU A 1 81 ? -7.022 0.727 0.141 1.00 94.94 81 LEU A CA 1
ATOM 663 C C . LEU A 1 81 ? -6.570 1.617 -1.022 1.00 94.94 81 LEU A C 1
ATOM 665 O O . LEU A 1 81 ? -6.284 1.089 -2.099 1.00 94.94 81 LEU A O 1
ATOM 669 N N . ILE A 1 82 ? -6.439 2.929 -0.796 1.00 95.38 82 ILE A N 1
ATOM 670 C CA . ILE A 1 82 ? -5.877 3.862 -1.784 1.00 95.38 82 ILE A CA 1
ATOM 671 C C . ILE A 1 82 ? -4.431 3.484 -2.105 1.00 95.38 82 ILE A C 1
ATOM 673 O O . ILE A 1 82 ? -4.104 3.252 -3.265 1.00 95.38 82 ILE A O 1
ATOM 677 N N . LEU A 1 83 ? -3.575 3.359 -1.087 1.00 97.06 83 LEU A N 1
ATOM 678 C CA . LEU A 1 83 ? -2.155 3.039 -1.276 1.00 97.06 83 LEU A CA 1
ATOM 679 C C . LEU A 1 83 ? -1.968 1.679 -1.962 1.00 97.06 83 LEU A C 1
ATOM 681 O O . LEU A 1 83 ? -1.120 1.531 -2.840 1.00 97.06 83 LEU A O 1
ATOM 685 N N . ARG A 1 84 ? -2.800 0.693 -1.613 1.00 97.06 84 ARG A N 1
ATOM 686 C CA . ARG A 1 84 ? -2.847 -0.617 -2.265 1.00 97.06 84 ARG A CA 1
ATOM 687 C C . ARG A 1 84 ? -3.155 -0.488 -3.753 1.00 97.06 84 ARG A C 1
ATOM 689 O O . ARG A 1 84 ? -2.492 -1.136 -4.558 1.00 97.06 84 ARG A O 1
ATOM 696 N N . GLN A 1 85 ? -4.160 0.307 -4.110 1.00 97.06 85 GLN A N 1
ATOM 697 C CA . GLN A 1 85 ? -4.538 0.525 -5.503 1.00 97.06 85 GLN A CA 1
ATOM 698 C C . GLN A 1 85 ? -3.419 1.238 -6.276 1.00 97.06 85 GLN A C 1
ATOM 700 O O . GLN A 1 85 ? -3.036 0.777 -7.348 1.00 97.06 85 GLN A O 1
ATOM 705 N N . SER A 1 86 ? -2.820 2.282 -5.701 1.00 96.56 86 SER A N 1
ATOM 706 C CA . SER A 1 86 ? -1.699 2.998 -6.321 1.00 96.56 86 SER A CA 1
ATOM 707 C C . SER A 1 86 ? -0.477 2.099 -6.541 1.00 96.56 86 SER A C 1
ATOM 709 O O . SER A 1 86 ? 0.156 2.149 -7.593 1.00 96.56 86 SER A O 1
ATOM 711 N N . LEU A 1 87 ? -0.162 1.208 -5.596 1.00 98.00 87 LEU A N 1
ATOM 712 C CA . LEU A 1 87 ? 0.902 0.215 -5.785 1.00 98.00 87 LEU A CA 1
ATOM 713 C C . LEU A 1 87 ? 0.571 -0.766 -6.916 1.00 98.00 87 LEU A C 1
ATOM 715 O O . LEU A 1 87 ? 1.447 -1.088 -7.717 1.00 98.00 87 LEU A O 1
ATOM 719 N N . TRP A 1 88 ? -0.685 -1.210 -7.026 1.00 97.94 88 TRP A N 1
ATOM 720 C CA . TRP A 1 88 ? -1.128 -2.050 -8.142 1.00 97.94 88 TRP A CA 1
ATOM 721 C C . TRP A 1 88 ? -0.986 -1.370 -9.502 1.00 97.94 88 TRP A C 1
ATOM 723 O O . TRP A 1 88 ? -0.646 -2.045 -10.473 1.00 97.94 88 TRP A O 1
ATOM 733 N N . GLU A 1 89 ? -1.203 -0.060 -9.582 1.00 96.62 89 GLU A N 1
ATOM 734 C CA . GLU A 1 89 ? -1.005 0.714 -10.811 1.00 96.62 89 GLU A CA 1
ATOM 735 C C . GLU A 1 89 ? 0.467 0.725 -11.238 1.00 96.62 89 GLU A C 1
ATOM 737 O O . GLU A 1 89 ? 0.761 0.455 -12.404 1.00 96.62 89 GLU A O 1
ATOM 742 N N . VAL A 1 90 ? 1.401 0.916 -10.298 1.00 96.12 90 VAL A N 1
ATOM 743 C CA . VAL A 1 90 ? 2.848 0.827 -10.577 1.00 96.12 90 VAL A CA 1
ATOM 744 C C . VAL A 1 90 ? 3.242 -0.591 -11.005 1.00 96.12 90 VAL A C 1
ATOM 746 O O . VAL A 1 90 ? 3.943 -0.769 -12.000 1.00 96.12 90 VAL A O 1
ATOM 749 N N . ILE A 1 91 ? 2.748 -1.621 -10.309 1.00 97.19 91 ILE A N 1
ATOM 750 C CA . ILE A 1 91 ? 2.981 -3.028 -10.684 1.00 97.19 91 ILE A CA 1
ATOM 751 C C . ILE A 1 91 ? 2.444 -3.305 -12.094 1.00 97.19 91 ILE A C 1
ATOM 753 O O . ILE A 1 91 ? 3.090 -3.990 -12.884 1.00 97.19 91 ILE A O 1
ATOM 757 N N . GLY A 1 92 ? 1.259 -2.783 -12.418 1.00 95.38 92 GLY A N 1
ATOM 758 C CA . GLY A 1 92 ? 0.640 -2.912 -13.733 1.00 95.38 92 GLY A CA 1
ATOM 759 C C . GLY A 1 92 ? 1.464 -2.243 -14.830 1.00 95.38 92 GLY A C 1
ATOM 760 O O . GLY A 1 92 ? 1.715 -2.869 -15.856 1.00 95.38 92 GLY A O 1
ATOM 761 N N . LYS A 1 93 ? 1.943 -1.017 -14.585 1.00 94.75 93 LYS A N 1
ATOM 762 C CA . LYS A 1 93 ? 2.787 -0.241 -15.508 1.00 94.75 93 LYS A CA 1
ATOM 763 C C . LYS A 1 93 ? 4.065 -0.982 -15.906 1.00 94.75 93 LYS A C 1
ATOM 765 O O . LYS A 1 93 ? 4.482 -0.905 -17.057 1.00 94.75 93 LYS A O 1
ATOM 770 N N . TYR A 1 94 ? 4.660 -1.716 -14.968 1.00 96.25 94 TYR A N 1
ATOM 771 C CA . TYR A 1 94 ? 5.937 -2.413 -15.149 1.00 96.25 94 TYR A CA 1
ATOM 772 C C . TYR A 1 94 ? 5.818 -3.928 -15.331 1.00 96.25 94 TYR A C 1
ATOM 774 O O . TYR A 1 94 ? 6.823 -4.637 -15.295 1.00 96.25 94 TYR A O 1
ATOM 782 N N . ARG A 1 95 ? 4.603 -4.449 -15.538 1.00 94.31 95 ARG A N 1
ATOM 783 C CA . ARG A 1 95 ? 4.356 -5.893 -15.651 1.00 94.31 95 ARG A CA 1
ATOM 784 C C . ARG A 1 95 ? 5.122 -6.533 -16.807 1.00 94.31 95 ARG A C 1
ATOM 786 O O . ARG A 1 95 ? 5.735 -7.580 -16.621 1.00 94.31 95 ARG A O 1
ATOM 793 N N . ASP A 1 96 ? 5.123 -5.872 -17.958 1.00 93.50 96 ASP A N 1
ATOM 794 C CA . ASP A 1 96 ? 5.729 -6.366 -19.198 1.00 93.50 96 ASP A CA 1
ATOM 795 C C . ASP A 1 96 ? 7.131 -5.765 -19.411 1.00 93.50 96 ASP A C 1
ATOM 797 O O . ASP A 1 96 ? 7.519 -5.395 -20.521 1.00 93.50 96 ASP A O 1
ATOM 801 N N . TYR A 1 97 ? 7.900 -5.630 -18.320 1.00 93.25 97 TYR A N 1
ATOM 802 C CA . TYR A 1 97 ? 9.213 -4.970 -18.299 1.00 93.25 97 TYR A CA 1
ATOM 803 C C . TYR A 1 97 ? 10.197 -5.520 -19.341 1.00 93.25 97 TYR A C 1
ATOM 805 O O . TYR A 1 97 ? 11.051 -4.790 -19.826 1.00 93.25 97 TYR A O 1
ATOM 813 N N . ASN A 1 98 ? 10.098 -6.806 -19.684 1.00 90.88 98 ASN A N 1
ATOM 814 C CA . ASN A 1 98 ? 10.993 -7.488 -20.618 1.00 90.88 98 ASN A CA 1
ATOM 815 C C . ASN A 1 98 ? 10.773 -7.072 -22.080 1.00 90.88 98 ASN A C 1
ATOM 817 O O . ASN A 1 98 ? 11.636 -7.334 -22.914 1.00 90.88 98 ASN A O 1
ATOM 821 N N . THR A 1 99 ? 9.635 -6.448 -22.377 1.00 90.75 99 THR A N 1
ATOM 822 C CA . THR A 1 99 ? 9.264 -5.948 -23.707 1.00 90.75 99 THR A CA 1
ATOM 823 C C . THR A 1 99 ? 8.922 -4.459 -23.696 1.00 90.75 99 THR A C 1
ATOM 825 O O . THR A 1 99 ? 8.379 -3.953 -24.673 1.00 90.75 99 THR A O 1
ATOM 828 N N . LEU A 1 100 ? 9.199 -3.755 -22.593 1.00 87.06 100 LEU A N 1
ATOM 829 C CA . LEU A 1 100 ? 8.816 -2.354 -22.420 1.00 87.06 100 LEU A CA 1
ATOM 830 C C . LEU A 1 100 ? 9.592 -1.428 -23.368 1.00 87.06 100 LEU A C 1
ATOM 832 O O . LEU A 1 100 ? 9.035 -0.463 -23.887 1.00 87.06 100 LEU A O 1
ATOM 836 N N . THR A 1 101 ? 10.872 -1.727 -23.595 1.00 88.12 101 THR A N 1
ATOM 837 C CA . THR A 1 101 ? 11.758 -0.995 -24.507 1.00 88.12 101 THR A CA 1
ATOM 838 C C . THR A 1 101 ? 12.725 -1.944 -25.224 1.00 88.12 101 THR A C 1
ATOM 840 O O . THR A 1 101 ? 12.885 -3.099 -24.823 1.00 88.12 101 THR A O 1
ATOM 843 N N . ASP A 1 102 ? 13.422 -1.437 -26.243 1.00 91.06 102 ASP A N 1
ATOM 844 C CA . ASP A 1 102 ? 14.530 -2.146 -26.900 1.00 91.06 102 ASP A CA 1
ATOM 845 C C . ASP A 1 102 ? 15.846 -2.093 -26.092 1.00 91.06 102 ASP A C 1
ATOM 847 O O . ASP A 1 102 ? 16.820 -2.750 -26.463 1.00 91.06 102 ASP A O 1
ATOM 851 N N . ASP A 1 103 ? 15.899 -1.320 -24.997 1.00 91.06 103 ASP A N 1
ATOM 852 C CA . ASP A 1 103 ? 17.082 -1.163 -24.147 1.00 91.06 103 ASP A CA 1
ATOM 853 C C . ASP A 1 103 ? 17.036 -2.120 -22.934 1.00 91.06 103 ASP A C 1
ATOM 855 O O . ASP A 1 103 ? 16.189 -1.969 -22.044 1.00 91.06 103 ASP A O 1
ATOM 859 N N . PRO A 1 104 ? 17.968 -3.090 -22.835 1.00 92.44 104 PRO A N 1
ATOM 860 C CA . PRO A 1 104 ? 18.036 -3.998 -21.695 1.00 92.44 104 PRO A CA 1
ATOM 861 C C . PRO A 1 104 ? 18.232 -3.294 -20.345 1.00 92.44 104 PRO A C 1
ATOM 863 O O . PRO A 1 104 ? 17.751 -3.800 -19.329 1.00 92.44 104 PRO A O 1
ATOM 866 N N . GLU A 1 105 ? 18.923 -2.148 -20.304 1.00 92.75 105 GLU A N 1
ATOM 867 C CA . GLU A 1 105 ? 19.141 -1.413 -19.054 1.00 92.75 105 GLU A CA 1
ATOM 868 C C . GLU A 1 105 ? 17.839 -0.772 -18.558 1.00 92.75 105 GLU A C 1
ATOM 870 O O . GLU A 1 105 ? 17.472 -0.936 -17.390 1.00 92.75 105 GLU A O 1
ATOM 875 N N . ALA A 1 106 ? 17.099 -0.098 -19.441 1.00 92.75 106 ALA A N 1
ATOM 876 C CA . ALA A 1 106 ? 15.775 0.431 -19.128 1.00 92.75 106 ALA A CA 1
ATOM 877 C C . ALA A 1 106 ? 14.795 -0.673 -18.699 1.00 92.75 106 ALA A C 1
ATOM 879 O O . ALA A 1 106 ? 14.078 -0.505 -17.710 1.00 92.75 106 ALA A O 1
ATOM 880 N N . ASN A 1 107 ? 14.814 -1.831 -19.365 1.00 93.62 107 ASN A N 1
ATOM 881 C CA . ASN A 1 107 ? 13.982 -2.980 -18.994 1.00 93.62 107 ASN A CA 1
ATOM 882 C C . ASN A 1 107 ? 14.346 -3.543 -17.608 1.00 93.62 107 ASN A C 1
ATOM 884 O O . ASN A 1 107 ? 13.464 -3.938 -16.843 1.00 93.62 107 ASN A O 1
ATOM 888 N N . MET A 1 108 ? 15.632 -3.542 -17.239 1.00 95.44 108 MET A N 1
ATOM 889 C CA . MET A 1 108 ? 16.067 -3.916 -15.889 1.00 95.44 108 MET A CA 1
ATOM 890 C C . MET A 1 108 ? 15.594 -2.902 -14.836 1.00 95.44 108 MET A C 1
ATOM 892 O O . MET A 1 108 ? 15.123 -3.300 -13.773 1.00 95.44 108 MET A O 1
ATOM 896 N N . LYS A 1 109 ? 15.664 -1.594 -15.119 1.00 95.50 109 LYS A N 1
ATOM 897 C CA . LYS A 1 109 ? 15.129 -0.556 -14.216 1.00 95.50 109 LYS A CA 1
ATOM 898 C C . LYS A 1 109 ? 13.623 -0.729 -14.010 1.00 95.50 109 LYS A C 1
ATOM 900 O O . LYS A 1 109 ? 13.167 -0.760 -12.869 1.00 95.50 109 LYS A O 1
ATOM 905 N N . ALA A 1 110 ? 12.879 -0.931 -15.096 1.00 96.00 110 ALA A N 1
ATOM 906 C CA . ALA A 1 110 ? 11.450 -1.229 -15.071 1.00 96.00 110 ALA A CA 1
ATOM 907 C C . ALA A 1 110 ? 11.125 -2.450 -14.194 1.00 96.00 110 ALA A C 1
ATOM 909 O O . ALA A 1 110 ? 10.248 -2.371 -13.333 1.00 96.00 110 ALA A O 1
ATOM 910 N N . PHE A 1 111 ? 11.875 -3.549 -14.349 1.00 97.12 111 PHE A N 1
ATOM 911 C CA . PHE A 1 111 ? 11.737 -4.732 -13.497 1.00 97.12 111 PHE A CA 1
ATOM 912 C C . PHE A 1 111 ? 11.900 -4.393 -12.015 1.00 97.12 111 PHE A C 1
ATOM 914 O O . PHE A 1 111 ? 11.045 -4.747 -11.206 1.00 97.12 111 PHE A O 1
ATOM 921 N N . VAL A 1 112 ? 12.986 -3.702 -11.656 1.00 97.50 112 VAL A N 1
ATOM 922 C CA . VAL A 1 112 ? 13.292 -3.372 -10.259 1.00 97.50 112 VAL A CA 1
ATOM 923 C C . VAL A 1 112 ? 12.192 -2.505 -9.646 1.00 97.50 112 VAL A C 1
ATOM 925 O O . VAL A 1 112 ? 11.768 -2.782 -8.526 1.00 97.50 112 VAL A O 1
ATOM 928 N N . ILE A 1 113 ? 11.686 -1.509 -10.380 1.00 97.25 113 ILE A N 1
ATOM 929 C CA . ILE A 1 113 ? 10.602 -0.633 -9.914 1.00 97.25 113 ILE A CA 1
ATOM 930 C C . ILE A 1 113 ? 9.313 -1.438 -9.688 1.00 97.25 113 ILE A C 1
ATOM 932 O O . ILE A 1 113 ? 8.737 -1.391 -8.598 1.00 97.25 113 ILE A O 1
ATOM 936 N N . GLY A 1 114 ? 8.881 -2.225 -10.679 1.00 97.50 114 GLY A N 1
ATOM 937 C CA . GLY A 1 114 ? 7.677 -3.054 -10.565 1.00 97.50 114 GLY A CA 1
ATOM 938 C C . GLY A 1 114 ? 7.775 -4.089 -9.440 1.00 97.50 114 GLY A C 1
ATOM 939 O O . GLY A 1 114 ? 6.832 -4.279 -8.668 1.00 97.50 114 GLY A O 1
ATOM 940 N N . TYR A 1 115 ? 8.941 -4.717 -9.294 1.00 98.31 115 TYR A N 1
ATOM 941 C CA . TYR A 1 115 ? 9.204 -5.686 -8.235 1.00 98.31 115 TYR A CA 1
ATOM 942 C C . TYR A 1 115 ? 9.222 -5.036 -6.845 1.00 98.31 115 TYR A C 1
ATOM 944 O O . TYR A 1 115 ? 8.635 -5.579 -5.907 1.00 98.31 115 TYR A O 1
ATOM 952 N N . TYR A 1 116 ? 9.821 -3.850 -6.701 1.00 98.25 116 TYR A N 1
ATOM 953 C CA . TYR A 1 116 ? 9.808 -3.096 -5.445 1.00 98.25 116 TYR A CA 1
ATOM 954 C C . TYR A 1 116 ? 8.386 -2.712 -5.020 1.00 98.25 116 TYR A C 1
ATOM 956 O O . TYR A 1 116 ? 8.023 -2.879 -3.852 1.00 98.25 116 TYR A O 1
ATOM 964 N N . ALA A 1 117 ? 7.555 -2.265 -5.965 1.00 98.50 117 ALA A N 1
ATOM 965 C CA . ALA A 1 117 ? 6.148 -1.965 -5.715 1.00 98.50 117 ALA A CA 1
ATOM 966 C C . ALA A 1 117 ? 5.386 -3.208 -5.221 1.00 98.50 117 ALA A C 1
ATOM 968 O O . ALA A 1 117 ? 4.661 -3.140 -4.225 1.00 98.50 117 ALA A O 1
ATOM 969 N N . ALA A 1 118 ? 5.611 -4.366 -5.853 1.00 98.50 118 ALA A N 1
ATOM 970 C CA . ALA A 1 118 ? 5.013 -5.637 -5.444 1.00 98.50 118 ALA A CA 1
ATOM 971 C C . ALA A 1 118 ? 5.450 -6.070 -4.036 1.00 98.50 118 ALA A C 1
ATOM 973 O O . ALA A 1 118 ? 4.609 -6.450 -3.219 1.00 98.50 118 ALA A O 1
ATOM 974 N N . LEU A 1 119 ? 6.744 -5.970 -3.720 1.00 98.44 119 LEU A N 1
ATOM 975 C CA . LEU A 1 119 ? 7.256 -6.274 -2.382 1.00 98.44 119 LEU A CA 1
ATOM 976 C C . LEU A 1 119 ? 6.692 -5.326 -1.322 1.00 98.44 119 LEU A C 1
ATOM 978 O O . LEU A 1 119 ? 6.316 -5.774 -0.239 1.00 98.44 119 LEU A O 1
ATOM 982 N N . THR A 1 120 ? 6.596 -4.035 -1.638 1.00 98.25 120 THR A N 1
ATOM 983 C CA . THR A 1 120 ? 6.011 -3.021 -0.752 1.00 98.25 120 THR A CA 1
ATOM 984 C C . THR A 1 120 ? 4.555 -3.348 -0.448 1.00 98.25 120 THR A C 1
ATOM 986 O O . THR A 1 120 ? 4.163 -3.395 0.719 1.00 98.25 120 THR A O 1
ATOM 989 N N . LEU A 1 121 ? 3.771 -3.668 -1.480 1.00 98.38 121 LEU A N 1
ATOM 990 C CA . LEU A 1 121 ? 2.381 -4.082 -1.331 1.00 98.38 121 LEU A CA 1
ATOM 991 C C . LEU A 1 121 ? 2.247 -5.350 -0.479 1.00 98.38 121 LEU A C 1
ATOM 993 O O . LEU A 1 121 ? 1.405 -5.410 0.422 1.00 98.38 121 LEU 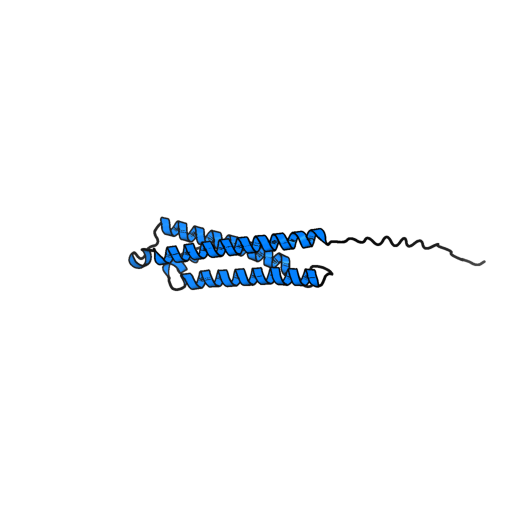A O 1
ATOM 997 N N . TYR A 1 122 ? 3.071 -6.364 -0.746 1.00 97.69 122 TYR A N 1
ATOM 998 C CA . TYR A 1 122 ? 3.023 -7.627 -0.016 1.00 97.69 122 TYR A CA 1
ATOM 999 C C . TYR A 1 122 ? 3.379 -7.435 1.463 1.00 97.69 122 TYR A C 1
ATOM 1001 O O . TYR A 1 122 ? 2.655 -7.902 2.343 1.00 97.69 122 TYR A O 1
ATOM 1009 N N . LYS A 1 123 ? 4.441 -6.672 1.750 1.00 97.69 123 LYS A N 1
ATOM 1010 C CA . LYS A 1 123 ? 4.846 -6.306 3.113 1.00 97.69 123 LYS A CA 1
ATOM 1011 C C . LYS A 1 123 ? 3.743 -5.535 3.838 1.00 97.69 123 LYS A C 1
ATOM 1013 O O . LYS A 1 123 ? 3.413 -5.875 4.969 1.00 97.69 123 LYS A O 1
ATOM 1018 N N . ALA A 1 124 ? 3.153 -4.531 3.191 1.00 97.00 124 ALA A N 1
ATOM 1019 C CA . ALA A 1 124 ? 2.068 -3.745 3.770 1.00 97.00 124 ALA A CA 1
ATOM 1020 C C . ALA A 1 124 ? 0.840 -4.611 4.083 1.00 97.00 124 ALA A C 1
ATOM 1022 O O . ALA A 1 124 ? 0.285 -4.536 5.176 1.00 97.00 124 ALA A O 1
ATOM 1023 N N . SER A 1 125 ? 0.456 -5.490 3.159 1.00 96.50 125 SER A N 1
ATOM 1024 C CA . SER A 1 125 ? -0.655 -6.424 3.367 1.00 96.50 125 SER A CA 1
ATOM 1025 C C . SER A 1 125 ? -0.375 -7.379 4.533 1.00 96.50 125 SER A C 1
ATOM 1027 O O . SER A 1 125 ? -1.244 -7.610 5.371 1.00 96.50 125 SER A O 1
ATOM 1029 N N . GLY A 1 126 ? 0.860 -7.882 4.638 1.00 96.69 126 GLY A N 1
ATOM 1030 C CA . GLY A 1 126 ? 1.305 -8.696 5.767 1.00 96.69 126 GLY A CA 1
ATOM 1031 C C . GLY A 1 126 ? 1.243 -7.953 7.102 1.00 96.69 126 GLY A C 1
ATOM 1032 O O . GLY A 1 126 ? 0.74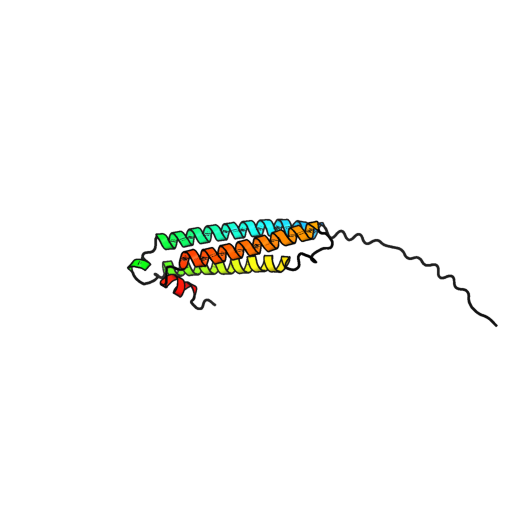4 -8.503 8.082 1.00 96.69 126 GLY A O 1
ATOM 1033 N N . ASN A 1 127 ? 1.691 -6.696 7.149 1.00 95.31 127 ASN A N 1
ATOM 1034 C CA . ASN A 1 127 ? 1.597 -5.857 8.345 1.00 95.31 127 ASN A CA 1
ATOM 1035 C C . ASN A 1 127 ? 0.141 -5.641 8.773 1.00 95.31 127 ASN A C 1
ATOM 1037 O O . ASN A 1 127 ? -0.183 -5.867 9.935 1.00 95.31 127 ASN A O 1
ATOM 1041 N N . LEU A 1 128 ? -0.748 -5.281 7.840 1.00 94.50 128 LEU A N 1
ATOM 1042 C CA . LEU A 1 128 ? -2.173 -5.101 8.126 1.00 94.50 128 LEU A CA 1
ATOM 1043 C C . LEU A 1 128 ? -2.789 -6.353 8.762 1.00 94.50 128 LEU A C 1
ATOM 1045 O O . LEU A 1 128 ? -3.529 -6.253 9.734 1.00 94.50 128 LEU A O 1
ATOM 1049 N N . ILE A 1 129 ? -2.473 -7.539 8.244 1.00 93.44 129 ILE A N 1
ATOM 1050 C CA . ILE A 1 129 ? -2.987 -8.793 8.803 1.00 93.44 129 ILE A CA 1
ATOM 1051 C C . ILE A 1 129 ? -2.369 -9.049 10.179 1.00 93.44 129 ILE A C 1
ATOM 1053 O O . ILE A 1 129 ? -3.081 -9.242 11.158 1.00 93.44 129 ILE A O 1
ATOM 1057 N N . THR A 1 130 ? -1.041 -9.041 10.277 1.00 94.31 130 THR A N 1
ATOM 1058 C CA . THR A 1 130 ? -0.331 -9.468 11.493 1.00 94.31 130 THR A CA 1
ATOM 1059 C C . THR A 1 130 ? -0.542 -8.548 12.690 1.00 94.31 130 THR A C 1
ATOM 1061 O O . THR A 1 130 ? -0.582 -9.047 13.814 1.00 94.31 130 THR A O 1
ATOM 1064 N N . ILE A 1 131 ? -0.722 -7.242 12.470 1.00 91.50 131 ILE A N 1
ATOM 1065 C CA . ILE A 1 131 ? -1.051 -6.288 13.537 1.00 91.50 131 ILE A CA 1
ATOM 1066 C C . ILE A 1 131 ? -2.428 -6.608 14.135 1.00 91.50 131 ILE A C 1
ATOM 1068 O O . ILE A 1 131 ? -2.604 -6.514 15.347 1.00 91.50 131 ILE A O 1
ATOM 1072 N N . ASN A 1 132 ? -3.385 -7.034 13.306 1.00 90.19 132 ASN A N 1
ATOM 1073 C CA . ASN A 1 132 ? -4.793 -7.119 13.697 1.00 90.19 132 ASN A CA 1
ATOM 1074 C C . ASN A 1 132 ? -5.286 -8.546 13.977 1.00 90.19 132 ASN A C 1
ATOM 1076 O O . ASN A 1 132 ? -6.291 -8.710 14.655 1.00 90.19 132 ASN A O 1
ATOM 1080 N 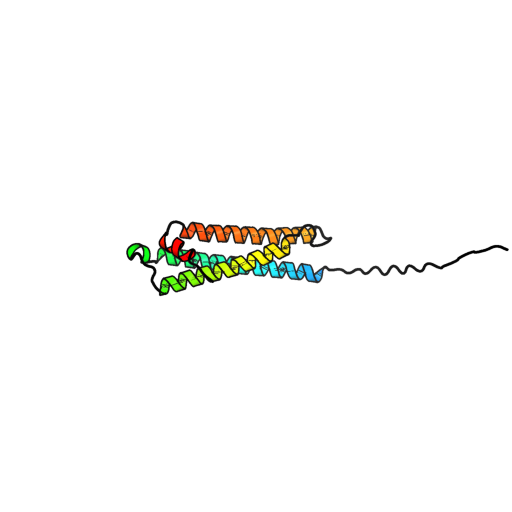N . MET A 1 133 ? -4.581 -9.590 13.527 1.00 91.50 133 MET A N 1
ATOM 1081 C CA . MET A 1 133 ? -5.052 -10.990 13.549 1.00 91.50 133 MET A CA 1
ATOM 1082 C C . MET A 1 133 ? -5.367 -11.581 14.935 1.00 91.50 133 MET A C 1
ATOM 1084 O O . MET A 1 133 ? -5.845 -12.708 15.015 1.00 91.50 133 MET A O 1
ATOM 1088 N N . ARG A 1 134 ? -5.024 -10.886 16.026 1.00 88.62 134 ARG A N 1
ATOM 1089 C CA . ARG A 1 134 ? -5.303 -11.311 17.411 1.00 88.62 134 ARG A CA 1
ATOM 1090 C C . ARG A 1 134 ? -6.456 -10.540 18.060 1.00 88.62 134 ARG A C 1
ATOM 1092 O O . ARG A 1 134 ? -6.726 -10.753 19.238 1.00 88.62 134 ARG A O 1
ATOM 1099 N N . ASP A 1 135 ? -7.080 -9.627 17.326 1.00 88.62 135 ASP A N 1
ATOM 1100 C CA . ASP A 1 135 ? -8.178 -8.788 17.791 1.00 88.62 135 ASP A CA 1
ATOM 1101 C C . ASP A 1 135 ? -9.421 -9.070 16.956 1.00 88.62 135 ASP A C 1
ATOM 1103 O O . ASP A 1 135 ? -9.636 -8.446 15.919 1.00 88.62 135 ASP A O 1
ATOM 1107 N N . ASP A 1 136 ? -10.229 -10.025 17.415 1.00 89.19 136 ASP A N 1
ATOM 1108 C CA . ASP A 1 136 ? -11.424 -10.479 16.699 1.00 89.19 136 ASP A CA 1
ATOM 1109 C C . ASP A 1 136 ? -12.378 -9.319 16.379 1.00 89.19 136 ASP A C 1
ATOM 1111 O O . ASP A 1 136 ? -12.924 -9.259 15.283 1.00 89.19 136 ASP A O 1
ATOM 1115 N N . GLN A 1 137 ? -12.519 -8.338 17.283 1.00 89.00 137 GLN A N 1
ATOM 1116 C CA . GLN A 1 137 ? -13.397 -7.185 17.048 1.00 89.00 137 GLN A CA 1
ATOM 1117 C C . GLN A 1 137 ? -12.895 -6.319 15.896 1.00 89.00 137 GLN A C 1
ATOM 1119 O O . GLN A 1 137 ? -13.684 -5.826 15.092 1.00 89.00 137 GLN A O 1
ATOM 1124 N N . LEU A 1 138 ? -11.580 -6.119 15.823 1.00 89.31 138 LEU A N 1
ATOM 1125 C CA . LEU A 1 138 ? -10.978 -5.354 14.745 1.00 89.31 138 LEU A CA 1
ATOM 1126 C C . LEU A 1 138 ? -10.966 -6.142 13.435 1.00 89.31 138 LEU A C 1
ATOM 1128 O O . LEU A 1 138 ? -11.178 -5.552 12.382 1.00 89.31 138 LEU A O 1
ATOM 1132 N N . VAL A 1 139 ? -10.749 -7.457 13.485 1.00 91.12 139 VAL A N 1
ATOM 1133 C CA . VAL A 1 139 ? -10.852 -8.332 12.311 1.00 91.12 139 VAL A CA 1
ATOM 1134 C C . VAL A 1 139 ? -12.262 -8.279 11.737 1.00 91.12 139 VAL A C 1
ATOM 1136 O O . VAL A 1 139 ? -12.403 -8.043 10.539 1.00 91.12 139 VAL A O 1
ATOM 1139 N N . ASP A 1 140 ? -13.292 -8.439 12.565 1.00 91.12 140 ASP A N 1
ATOM 1140 C CA . ASP A 1 140 ? -14.687 -8.323 12.137 1.00 91.12 140 ASP A CA 1
ATOM 1141 C C . ASP A 1 140 ? -14.941 -6.947 11.525 1.00 91.12 140 ASP A C 1
ATOM 1143 O O . ASP A 1 140 ? -15.424 -6.857 10.396 1.00 91.12 140 ASP A O 1
ATOM 1147 N N . LYS A 1 141 ? -14.506 -5.883 12.215 1.00 90.19 141 LYS A N 1
ATOM 1148 C CA . LYS A 1 141 ? -14.659 -4.511 11.733 1.00 90.19 141 LYS A CA 1
ATOM 1149 C C . LYS A 1 141 ? -14.000 -4.319 10.371 1.00 90.19 141 LYS A C 1
ATOM 1151 O O . LYS A 1 141 ? -14.645 -3.822 9.461 1.00 90.19 141 LYS A O 1
ATOM 1156 N N . LEU A 1 142 ? -12.746 -4.724 10.185 1.00 91.25 142 LEU A N 1
ATOM 1157 C CA . LEU A 1 142 ? -12.018 -4.566 8.918 1.00 91.25 142 LEU A CA 1
ATOM 1158 C C . LEU A 1 142 ? -12.610 -5.392 7.760 1.00 91.25 142 LEU A C 1
ATOM 1160 O O . LEU A 1 142 ? -12.328 -5.083 6.603 1.00 91.25 142 LEU A O 1
ATOM 1164 N N . ASN A 1 143 ? -13.415 -6.415 8.059 1.00 90.88 143 ASN A N 1
ATOM 1165 C CA . ASN A 1 143 ? -14.090 -7.270 7.079 1.00 90.88 143 ASN A CA 1
ATOM 1166 C C . ASN A 1 143 ? -15.561 -6.896 6.836 1.00 90.88 143 ASN A C 1
ATOM 1168 O O . ASN A 1 143 ? -16.251 -7.597 6.092 1.00 90.88 143 ASN A O 1
ATOM 1172 N N . GLU A 1 144 ? -16.061 -5.817 7.440 1.00 89.69 144 GLU A N 1
ATOM 1173 C CA . GLU A 1 144 ? -17.382 -5.291 7.102 1.00 89.69 144 GLU A CA 1
ATOM 1174 C C . GLU A 1 144 ? -17.456 -4.904 5.616 1.00 89.69 144 GLU A C 1
ATOM 1176 O O . GLU A 1 144 ? -16.452 -4.672 4.937 1.00 89.69 144 GLU A O 1
ATOM 1181 N N . SER A 1 145 ? -18.674 -4.852 5.078 1.00 83.88 145 SER A N 1
ATOM 1182 C CA . SER A 1 145 ? -18.888 -4.395 3.710 1.00 83.88 145 SER A CA 1
ATOM 1183 C C . SER A 1 145 ? -18.625 -2.892 3.622 1.00 83.88 145 SER A C 1
ATOM 1185 O O . SER A 1 145 ? -19.493 -2.085 3.962 1.00 83.88 145 SER A O 1
ATOM 1187 N N . TYR A 1 146 ? -17.438 -2.532 3.147 1.00 71.75 146 TYR A N 1
ATOM 1188 C CA . TYR A 1 146 ? -17.074 -1.163 2.809 1.00 71.75 146 TYR A CA 1
ATOM 1189 C C . TYR A 1 146 ? -17.154 -0.981 1.297 1.00 71.75 146 TYR A C 1
ATOM 1191 O O . TYR A 1 146 ? -16.310 -1.517 0.588 1.00 71.75 146 TYR A O 1
ATOM 1199 N N . PHE A 1 147 ? -18.139 -0.192 0.859 1.00 58.00 147 PHE A N 1
ATOM 1200 C CA . PHE A 1 147 ? -18.371 0.256 -0.523 1.00 58.00 147 PHE A CA 1
ATOM 1201 C C . PHE A 1 147 ? -18.604 -0.851 -1.566 1.00 58.00 147 PHE A C 1
ATOM 1203 O O . PHE A 1 147 ? -17.654 -1.553 -1.971 1.00 58.00 147 PHE A O 1
#

Foldseek 3Di:
DDDDDDDDPDDPPPPPPPPPVPPVLVVVLVVLVVVLVVLLVLLVVLLVLLLVCVVPDPCVVVVDQDPVNLVSLVVSLVSLVVSLVVLVVLLVVLVPLVVPDPDPVSSVSSVVSNVSSVVSNVVSVVSVCVSCVVPVNSVVSSPPDDD

Secondary structure (DSSP, 8-state):
---------------------HHHHHHHHHHHHHHHHHHHHHHHHHHHHHHHHHHS-SHHHHSS--HHHHHHHHHHHHHHHHHHHHHHHHHHHTTTGGGS-S-HHHHHHHHHHHHHHHHHHHHHHHHHHHHHTT-HHHHHHHTS---

Organism: NCBI:txid408172